Protein AF-A0A2N5KGD4-F1 (afdb_monomer)

pLDDT: mean 70.4, std 17.07, range [34.66, 90.38]

Secondary structure (DSSP, 8-state):
------SS-TT-EEEETT-GGG-EEGGGS-HHHHHHHHHHHHHGGGS-TTS--B--EE-TTT--EEEEEE-S-HHHHTTB-----HHHHHH--S-----

Solvent-accessible surface area (backbone atoms only — not comparable to full-atom values): 5946 Å² total; per-residue (Å²): 132,84,77,77,78,71,62,65,57,64,73,22,26,33,14,43,64,96,36,51,84,63,58,37,39,50,76,70,46,56,70,68,42,50,53,38,40,35,49,52,55,54,68,61,68,80,60,61,99,80,66,66,53,40,61,64,42,58,13,86,83,78,70,51,43,32,23,48,30,50,54,92,42,68,74,54,56,71,42,31,44,62,55,75,24,61,71,55,57,66,70,53,85,67,89,83,83,87,133

Nearest PDB structures (foldseek):
  2a8e-assembly1_A  TM=4.281E-01  e=6.888E+00  Bacillus subtilis

Foldseek 3Di:
DPPPVQLADQQWWKDWVPCLVRIDGLVPDDPLCNVQQSVVSVVPPPDDLPPDAAAWGARPVPRTIMATQDDPDVVNVSRHDHPPGVVNVVVCPDDDDDD

Sequence (99 aa):
MARKRVALRPDTTLAPAGRPEDEVYVRGLPVCCLGSLKEEVLARRGGSPDERRLLKLECGFCGREWVVTSSLDDRVLGRFVTHGGPRVAAQTGGKHPAA

Mean predicted aligned error: 10.75 Å

Radius of gyration: 14.21 Å; Cα contacts (8 Å, |Δi|>4): 140; chains: 1; bou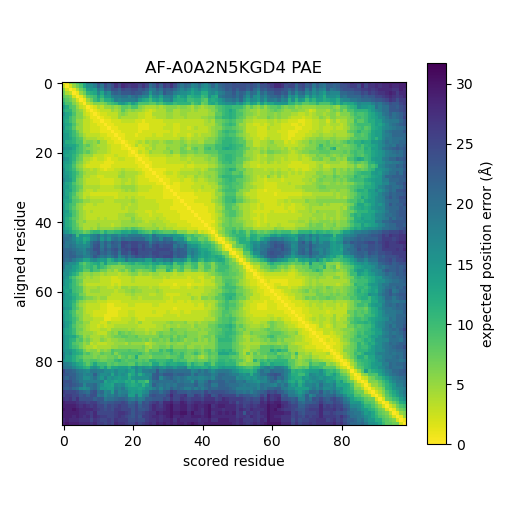nding box: 29×28×52 Å

Structure (mmCIF, N/CA/C/O backbone):
data_AF-A0A2N5KGD4-F1
#
_entry.id   AF-A0A2N5KGD4-F1
#
loop_
_atom_site.group_PDB
_atom_site.id
_atom_site.type_symbol
_atom_site.label_atom_id
_atom_site.label_alt_id
_atom_site.label_comp_id
_atom_site.label_asym_id
_atom_site.label_entity_id
_atom_site.label_seq_id
_atom_site.pdbx_PDB_ins_code
_atom_site.Cartn_x
_atom_site.Cartn_y
_atom_site.Cartn_z
_atom_site.occupancy
_atom_site.B_iso_or_equiv
_atom_site.auth_seq_id
_atom_site.auth_comp_id
_atom_site.auth_asym_id
_atom_site.auth_atom_id
_atom_site.pdbx_PDB_model_num
ATOM 1 N N . MET A 1 1 ? 13.006 -6.274 -23.865 1.00 34.66 1 MET A N 1
ATOM 2 C CA . MET A 1 1 ? 11.818 -6.613 -23.048 1.00 34.66 1 MET A CA 1
ATOM 3 C C . MET A 1 1 ? 11.766 -5.660 -21.868 1.00 34.66 1 MET A C 1
ATOM 5 O O . MET A 1 1 ? 12.688 -5.666 -21.059 1.00 34.66 1 MET A O 1
ATOM 9 N N . ALA A 1 2 ? 10.774 -4.769 -21.813 1.00 35.47 2 ALA A N 1
ATOM 10 C CA . ALA A 1 2 ? 10.645 -3.829 -20.706 1.00 35.47 2 ALA A CA 1
ATOM 11 C C . ALA A 1 2 ? 10.485 -4.635 -19.413 1.00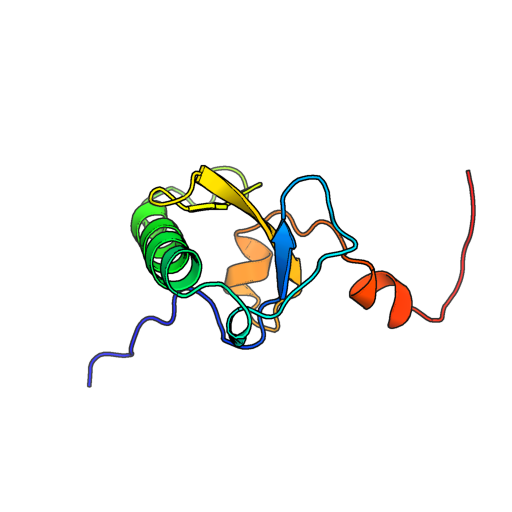 35.47 2 ALA A C 1
ATOM 13 O O . ALA A 1 2 ? 9.474 -5.311 -19.231 1.00 35.47 2 ALA A O 1
ATOM 14 N N . ARG A 1 3 ? 11.497 -4.610 -18.534 1.00 39.25 3 ARG A N 1
ATOM 15 C CA . ARG A 1 3 ? 11.361 -5.093 -17.157 1.00 39.25 3 ARG A CA 1
ATOM 16 C C . ARG A 1 3 ? 10.152 -4.363 -16.585 1.00 39.25 3 ARG A C 1
ATOM 18 O O . ARG A 1 3 ? 10.263 -3.174 -16.292 1.00 39.25 3 ARG A O 1
ATOM 25 N N . LYS A 1 4 ? 8.997 -5.037 -16.513 1.00 45.91 4 LYS A N 1
ATOM 26 C CA . LYS A 1 4 ? 7.776 -4.517 -15.891 1.00 45.91 4 LYS A CA 1
ATOM 27 C C . LYS A 1 4 ? 8.222 -4.061 -14.508 1.00 45.91 4 LYS A C 1
ATOM 29 O O . LYS A 1 4 ? 8.611 -4.889 -13.689 1.00 45.91 4 LYS A O 1
ATOM 34 N N . ARG A 1 5 ? 8.336 -2.746 -14.305 1.00 52.28 5 ARG A N 1
ATOM 35 C CA . ARG A 1 5 ? 8.825 -2.167 -13.052 1.00 52.28 5 ARG A CA 1
ATOM 36 C C . ARG A 1 5 ? 7.716 -2.407 -12.041 1.00 52.28 5 ARG A C 1
ATOM 38 O O . ARG A 1 5 ? 6.805 -1.601 -11.918 1.00 52.28 5 ARG A O 1
ATOM 45 N N . VAL A 1 6 ? 7.736 -3.575 -11.410 1.00 55.72 6 VAL A N 1
ATOM 46 C CA . VAL A 1 6 ? 6.776 -3.932 -10.373 1.00 55.72 6 VAL A CA 1
ATOM 47 C C . VAL A 1 6 ? 7.028 -2.965 -9.219 1.00 55.72 6 VAL A C 1
ATOM 49 O O . VAL A 1 6 ? 8.094 -2.982 -8.611 1.00 55.72 6 VAL A O 1
ATOM 52 N N . ALA A 1 7 ? 6.100 -2.029 -9.025 1.00 67.19 7 ALA A N 1
ATOM 53 C CA . ALA A 1 7 ? 6.213 -0.972 -8.026 1.00 67.19 7 ALA A CA 1
ATOM 54 C C . ALA A 1 7 ? 6.068 -1.532 -6.602 1.00 67.19 7 ALA A C 1
ATOM 56 O O . ALA A 1 7 ? 6.837 -1.172 -5.720 1.00 67.19 7 ALA A O 1
ATOM 57 N N . LEU A 1 8 ? 5.138 -2.475 -6.434 1.00 74.94 8 LEU A N 1
ATOM 58 C CA . LEU A 1 8 ? 4.868 -3.228 -5.213 1.00 74.94 8 LEU A CA 1
ATOM 59 C C . LEU A 1 8 ? 4.827 -4.713 -5.560 1.00 74.94 8 LEU A C 1
ATOM 61 O O . LEU A 1 8 ? 4.090 -5.111 -6.475 1.00 74.94 8 LEU A O 1
ATOM 65 N N . ARG A 1 9 ? 5.631 -5.523 -4.866 1.00 78.06 9 ARG A N 1
ATOM 66 C CA . ARG A 1 9 ? 5.611 -6.969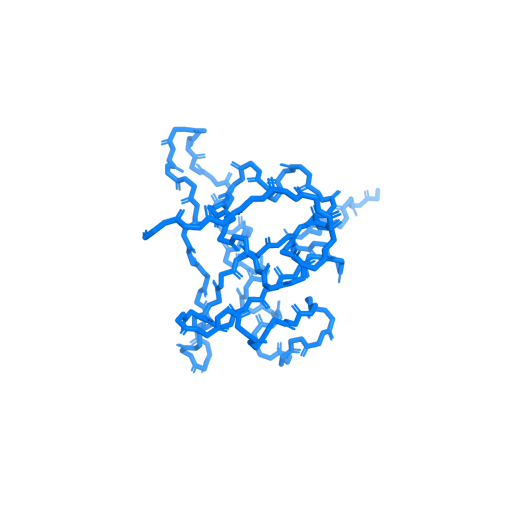 -5.069 1.00 78.06 9 ARG A CA 1
ATOM 67 C C . ARG A 1 9 ? 4.274 -7.538 -4.585 1.00 78.06 9 ARG A C 1
ATOM 69 O O . ARG A 1 9 ? 3.674 -7.008 -3.655 1.00 78.06 9 ARG A O 1
ATOM 76 N N . PRO A 1 10 ? 3.789 -8.635 -5.184 1.00 80.19 10 PRO A N 1
ATOM 77 C CA . PRO A 1 10 ? 2.538 -9.244 -4.747 1.00 80.19 10 PRO A CA 1
ATOM 78 C C . PRO A 1 10 ? 2.580 -9.810 -3.317 1.00 80.19 10 PRO A C 1
ATOM 80 O O . PRO A 1 10 ? 1.518 -10.000 -2.733 1.00 80.19 10 PRO A O 1
ATOM 83 N N . ASP A 1 11 ? 3.775 -10.110 -2.795 1.00 81.38 11 ASP A N 1
ATOM 84 C CA . ASP A 1 11 ? 4.017 -10.563 -1.416 1.00 81.38 11 ASP A CA 1
ATOM 85 C C . ASP A 1 11 ? 4.154 -9.420 -0.401 1.00 81.38 11 ASP A C 1
ATOM 87 O O . ASP A 1 11 ? 4.161 -9.684 0.797 1.00 81.38 11 ASP A O 1
ATOM 91 N N . THR A 1 12 ? 4.221 -8.164 -0.854 1.00 84.69 12 THR A N 1
ATOM 92 C CA . THR A 1 12 ? 4.192 -7.018 0.053 1.00 84.69 12 THR A CA 1
ATOM 93 C C . THR A 1 12 ? 2.862 -7.007 0.807 1.00 84.69 12 THR A C 1
ATOM 95 O O . THR A 1 12 ? 1.793 -7.166 0.206 1.00 84.69 12 THR A O 1
ATOM 98 N N . THR A 1 13 ? 2.929 -6.823 2.121 1.00 87.19 13 THR A N 1
ATOM 99 C CA . THR A 1 13 ? 1.774 -6.654 2.999 1.00 87.19 13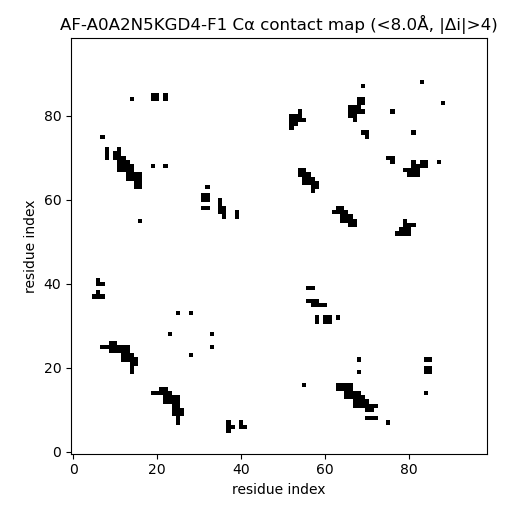 THR A CA 1
ATOM 100 C C . THR A 1 13 ? 1.603 -5.190 3.369 1.00 87.19 13 THR A C 1
ATOM 102 O O . THR A 1 13 ? 2.566 -4.437 3.547 1.00 87.19 13 THR A O 1
ATOM 105 N N . LEU A 1 14 ? 0.343 -4.788 3.444 1.00 88.50 14 LEU A N 1
ATOM 106 C CA . LEU A 1 14 ? -0.094 -3.441 3.749 1.00 88.50 14 LEU A CA 1
ATOM 107 C C . LEU A 1 14 ? -1.199 -3.517 4.794 1.00 88.50 14 LEU A C 1
ATOM 109 O O . LEU A 1 14 ? -2.021 -4.428 4.756 1.00 88.50 14 LEU A O 1
ATOM 113 N N . ALA A 1 15 ? -1.268 -2.531 5.671 1.00 88.62 15 ALA A N 1
ATOM 114 C CA . ALA A 1 15 ? -2.402 -2.343 6.565 1.00 88.62 15 ALA A CA 1
ATOM 115 C C . ALA A 1 15 ? -3.014 -0.957 6.332 1.00 88.62 15 ALA A C 1
ATOM 117 O O . ALA A 1 15 ? -2.283 -0.037 5.948 1.00 88.62 15 ALA A O 1
ATOM 118 N N . PRO A 1 16 ? -4.326 -0.766 6.538 1.00 88.06 16 PRO A N 1
ATOM 119 C CA . PRO A 1 16 ? -4.899 0.569 6.605 1.00 88.06 16 PRO A CA 1
ATOM 120 C C . PRO A 1 16 ? -4.184 1.399 7.680 1.00 88.06 16 PRO A C 1
ATOM 122 O O . PRO A 1 16 ? -3.837 0.887 8.749 1.00 88.06 16 PRO A O 1
ATOM 125 N N . ALA A 1 17 ? -3.954 2.685 7.417 1.00 84.69 17 ALA A N 1
ATOM 126 C CA . ALA A 1 17 ? -3.318 3.549 8.405 1.00 84.69 17 ALA A CA 1
ATOM 127 C C . ALA A 1 17 ? -4.148 3.581 9.703 1.00 84.69 17 ALA A C 1
ATOM 129 O O . ALA A 1 17 ? -5.355 3.810 9.680 1.00 84.69 17 ALA A O 1
ATOM 130 N N . GLY A 1 18 ? -3.495 3.323 10.839 1.00 80.12 18 GLY A N 1
ATOM 131 C CA . GLY A 1 18 ? -4.148 3.267 12.151 1.00 80.12 18 GLY A CA 1
ATOM 132 C C . GLY A 1 18 ? -4.874 1.956 12.477 1.00 80.12 18 GLY A C 1
ATOM 133 O O . GLY A 1 18 ? -5.393 1.849 13.582 1.00 80.12 18 GLY A O 1
ATOM 134 N N . ARG A 1 19 ? -4.891 0.965 11.570 1.00 82.88 19 ARG A N 1
ATOM 135 C CA . ARG A 1 19 ? -5.432 -0.388 11.815 1.00 82.88 19 ARG A CA 1
ATOM 136 C C . ARG A 1 19 ? -4.432 -1.470 11.399 1.00 82.88 19 ARG A C 1
ATOM 138 O O . ARG A 1 19 ? -4.639 -2.138 10.384 1.00 82.88 19 ARG A O 1
ATOM 145 N N . PRO A 1 20 ? -3.307 -1.620 12.120 1.00 76.56 20 PRO A N 1
ATOM 146 C CA . PRO A 1 20 ? -2.295 -2.627 11.796 1.00 76.56 20 PRO A CA 1
ATOM 147 C C . PRO A 1 20 ? -2.839 -4.068 11.805 1.00 76.56 20 PRO A C 1
ATOM 149 O O . PRO A 1 20 ? -2.281 -4.926 11.126 1.00 76.56 20 PRO A O 1
ATOM 152 N N . GLU A 1 21 ? -3.919 -4.338 12.539 1.00 78.06 21 GLU A N 1
ATOM 153 C CA . GLU A 1 21 ? -4.626 -5.622 12.591 1.00 78.06 21 GLU A CA 1
ATOM 154 C C . GLU A 1 21 ? -5.278 -6.040 11.268 1.00 78.06 21 GLU A C 1
ATOM 156 O O . GLU A 1 21 ? -5.329 -7.234 10.969 1.00 78.06 21 GLU A O 1
ATOM 161 N N . ASP A 1 22 ? -5.672 -5.079 10.431 1.00 85.25 22 ASP A N 1
ATOM 162 C CA . ASP A 1 22 ? -6.337 -5.311 9.143 1.00 85.25 22 ASP A CA 1
ATOM 163 C C . ASP A 1 22 ? -5.320 -5.521 7.999 1.00 85.25 22 ASP A C 1
ATOM 165 O O . ASP A 1 22 ? -5.498 -5.064 6.867 1.00 85.25 22 ASP A O 1
ATOM 169 N N . GLU A 1 23 ? -4.208 -6.200 8.288 1.00 86.06 23 GLU A N 1
ATOM 170 C CA . GLU A 1 23 ? -3.128 -6.417 7.329 1.00 86.06 23 GLU A CA 1
ATOM 171 C C . GLU A 1 23 ? -3.543 -7.350 6.177 1.00 86.06 23 GLU A C 1
ATOM 173 O O . GLU A 1 23 ? -3.925 -8.513 6.369 1.00 86.06 23 GLU A O 1
ATOM 178 N N . VAL A 1 24 ? -3.336 -6.880 4.947 1.00 88.50 24 VAL A N 1
ATOM 179 C CA . VAL A 1 24 ? -3.622 -7.588 3.698 1.00 88.50 24 VAL A CA 1
ATOM 180 C C . VAL A 1 24 ? -2.401 -7.641 2.785 1.00 88.50 24 VAL A C 1
ATOM 182 O O . VAL A 1 24 ? -1.560 -6.745 2.760 1.00 88.50 24 VAL A O 1
ATOM 185 N N . TYR A 1 25 ? -2.314 -8.681 1.960 1.00 88.06 25 TYR A N 1
ATOM 186 C CA . TYR A 1 25 ? -1.362 -8.697 0.849 1.00 88.06 25 TYR A CA 1
ATOM 187 C C . TYR A 1 25 ? -1.778 -7.703 -0.235 1.00 88.06 25 TYR A C 1
ATOM 189 O O . TYR A 1 25 ? -2.968 -7.486 -0.461 1.00 88.06 25 TYR A O 1
ATOM 197 N N . VAL A 1 26 ? -0.813 -7.212 -1.016 1.00 86.06 26 VAL A N 1
ATOM 198 C CA . VAL A 1 26 ? -1.063 -6.404 -2.224 1.00 86.06 26 VAL A CA 1
ATOM 199 C C . VAL A 1 26 ? -2.088 -7.059 -3.160 1.00 86.06 26 VAL A C 1
ATOM 201 O O . VAL A 1 26 ? -2.881 -6.362 -3.787 1.00 86.06 26 VAL A O 1
ATOM 204 N N . ARG A 1 27 ? -2.115 -8.397 -3.247 1.00 81.75 27 ARG A N 1
ATOM 205 C CA . ARG A 1 27 ? -3.113 -9.139 -4.046 1.00 81.75 27 ARG A CA 1
ATOM 206 C C . ARG A 1 27 ? -4.547 -9.036 -3.511 1.00 81.75 27 ARG A C 1
ATOM 208 O O . ARG A 1 27 ? -5.473 -9.216 -4.289 1.00 81.75 27 ARG A O 1
ATOM 215 N N . GLY A 1 28 ? -4.714 -8.791 -2.214 1.00 84.69 28 GLY A N 1
ATOM 216 C CA . GLY A 1 28 ? -6.009 -8.648 -1.544 1.00 84.69 28 GLY A CA 1
ATOM 217 C C . GLY A 1 28 ? -6.514 -7.206 -1.473 1.00 84.69 28 GLY A C 1
ATOM 218 O O . GLY A 1 28 ? -7.590 -6.969 -0.931 1.00 84.69 28 GLY A O 1
ATOM 219 N N . LEU A 1 29 ? -5.760 -6.237 -2.002 1.00 86.06 29 LEU A N 1
ATOM 220 C CA . LEU A 1 29 ? -6.201 -4.849 -2.045 1.00 86.06 29 LEU A CA 1
ATOM 221 C C . LEU A 1 29 ? -7.405 -4.665 -2.979 1.00 86.06 29 LEU A C 1
ATOM 223 O O . LEU A 1 29 ? -7.457 -5.277 -4.050 1.00 86.06 29 LEU A O 1
ATOM 227 N N . PRO A 1 30 ? -8.311 -3.724 -2.658 1.00 88.38 30 PRO A N 1
ATOM 228 C CA . PRO A 1 30 ? -9.294 -3.244 -3.618 1.00 88.38 30 PRO A CA 1
ATOM 229 C C . PRO A 1 30 ? -8.614 -2.771 -4.909 1.00 88.38 30 PRO A C 1
ATOM 231 O O . PRO A 1 30 ? -7.568 -2.119 -4.861 1.00 88.38 30 PRO A O 1
ATOM 234 N N . VAL A 1 31 ? -9.234 -3.038 -6.062 1.00 86.56 31 VAL A N 1
ATOM 235 C CA . VAL A 1 31 ? -8.663 -2.718 -7.387 1.00 86.56 31 VAL A CA 1
ATOM 236 C C . VAL A 1 31 ? -8.305 -1.233 -7.517 1.00 86.56 31 VAL A C 1
ATOM 238 O O . VAL A 1 31 ? -7.238 -0.910 -8.038 1.00 86.56 31 VAL A O 1
ATOM 241 N N . CYS A 1 32 ? -9.142 -0.338 -6.977 1.00 89.44 32 CYS A N 1
ATOM 242 C CA . CYS A 1 32 ? -8.871 1.102 -6.969 1.00 89.44 32 CYS A CA 1
ATOM 243 C C . CYS A 1 32 ? -7.586 1.458 -6.199 1.00 89.44 32 CYS A C 1
ATOM 245 O O . CYS A 1 32 ? -6.784 2.256 -6.676 1.00 89.44 32 CYS A O 1
ATOM 247 N N . CYS A 1 33 ? -7.349 0.810 -5.053 1.00 88.12 33 CYS A N 1
ATOM 248 C CA . CYS A 1 33 ? -6.145 1.003 -4.247 1.00 88.12 33 CYS A CA 1
ATOM 249 C C . CYS A 1 33 ? -4.924 0.419 -4.962 1.00 88.12 33 CYS A C 1
ATOM 251 O O . CYS A 1 33 ? -3.894 1.071 -5.063 1.00 88.12 33 CYS A O 1
ATOM 253 N N . LEU A 1 34 ? -5.030 -0.785 -5.525 1.00 86.44 34 LEU A N 1
ATOM 254 C CA . LEU A 1 34 ? -3.896 -1.443 -6.174 1.00 86.44 34 LEU A CA 1
ATOM 255 C C . LEU A 1 34 ? -3.278 -0.602 -7.304 1.00 86.44 34 LEU A C 1
ATOM 257 O O . LEU A 1 34 ? -2.053 -0.567 -7.432 1.00 86.44 34 LEU A O 1
ATOM 261 N N . GLY A 1 35 ? -4.114 0.029 -8.134 1.00 83.50 35 GLY A N 1
ATOM 262 C CA . GLY A 1 35 ? -3.662 0.914 -9.210 1.00 83.50 35 GLY A CA 1
ATOM 263 C C . GLY A 1 35 ? -3.001 2.175 -8.659 1.00 83.50 35 GLY A C 1
ATOM 264 O O . GLY A 1 35 ? -1.806 2.379 -8.873 1.00 83.50 35 GLY A O 1
ATOM 265 N N . SER A 1 36 ? -3.756 2.941 -7.867 1.00 85.50 36 SER A N 1
ATOM 266 C CA . SER A 1 36 ? -3.315 4.228 -7.316 1.00 85.50 36 SER A CA 1
ATOM 267 C C . SER A 1 36 ? -2.013 4.112 -6.520 1.00 85.50 36 SER A C 1
ATOM 269 O O . SER A 1 36 ? -1.102 4.913 -6.705 1.00 85.50 36 SER A O 1
ATOM 271 N N . LEU A 1 37 ? -1.882 3.085 -5.673 1.00 84.81 37 LEU A N 1
ATOM 272 C CA . LEU A 1 37 ? -0.689 2.904 -4.844 1.00 84.81 37 LEU A CA 1
ATOM 273 C C . LEU A 1 37 ? 0.539 2.567 -5.702 1.00 84.81 37 LEU A C 1
ATOM 275 O O . LEU A 1 37 ? 1.627 3.071 -5.448 1.00 84.81 37 LEU A O 1
ATOM 279 N N . LYS A 1 38 ? 0.397 1.745 -6.753 1.00 82.81 38 LYS A N 1
ATOM 280 C CA . LYS A 1 38 ? 1.520 1.446 -7.661 1.00 82.81 38 LYS A CA 1
ATOM 281 C C . LYS A 1 38 ? 2.006 2.694 -8.387 1.00 82.81 38 LYS A C 1
ATOM 283 O O . LYS A 1 38 ? 3.215 2.852 -8.545 1.00 82.81 38 LYS A O 1
ATOM 288 N N . GLU A 1 39 ? 1.087 3.544 -8.833 1.00 82.00 39 GLU A N 1
ATOM 289 C CA . GLU A 1 39 ? 1.424 4.812 -9.480 1.00 82.00 39 GLU A CA 1
ATOM 290 C C . GLU A 1 39 ? 2.123 5.759 -8.512 1.00 82.00 39 GLU A C 1
ATOM 292 O O . GLU A 1 39 ? 3.177 6.294 -8.849 1.00 82.00 39 GLU A O 1
ATOM 297 N N . GLU A 1 40 ? 1.627 5.872 -7.281 1.00 79.81 40 GLU A N 1
ATOM 298 C CA . GLU A 1 40 ? 2.251 6.688 -6.243 1.00 79.81 40 GLU A CA 1
ATOM 299 C C . GLU A 1 40 ? 3.689 6.233 -5.937 1.00 79.81 40 GLU A C 1
ATOM 301 O O . GLU A 1 40 ? 4.614 7.049 -5.907 1.00 79.81 40 GLU A O 1
ATOM 306 N N . VAL A 1 41 ? 3.923 4.921 -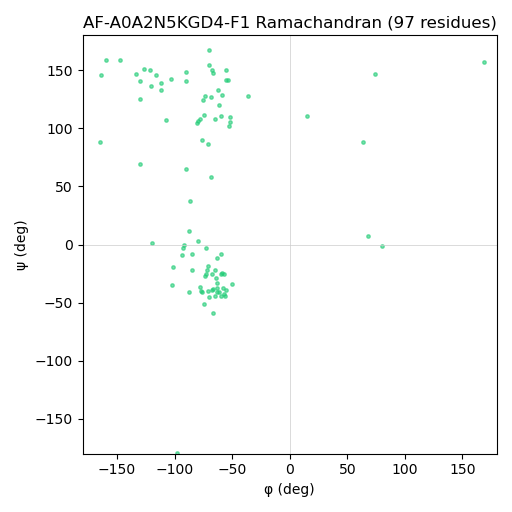5.810 1.00 76.50 41 VAL A N 1
ATOM 307 C CA . VAL A 1 41 ? 5.278 4.370 -5.621 1.00 76.50 41 VAL A CA 1
ATOM 308 C C . VAL A 1 41 ? 6.192 4.642 -6.824 1.00 76.50 41 VAL A C 1
ATOM 310 O O . VAL A 1 41 ? 7.403 4.807 -6.656 1.00 76.50 41 VAL A O 1
ATOM 313 N N . LEU A 1 42 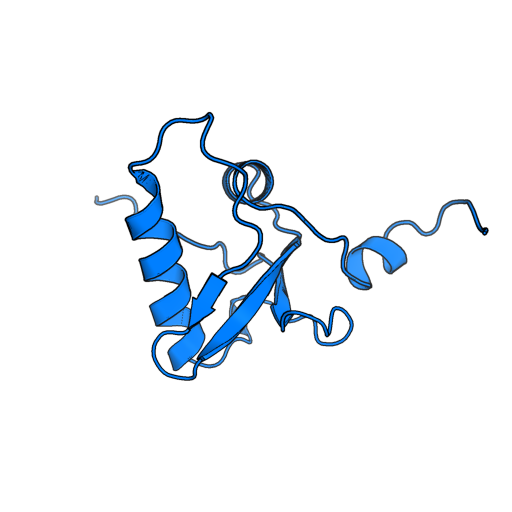? 5.656 4.672 -8.048 1.00 76.44 42 LEU A N 1
ATOM 314 C CA . LEU A 1 42 ? 6.435 4.981 -9.251 1.00 76.44 42 LEU A CA 1
ATOM 315 C C . LEU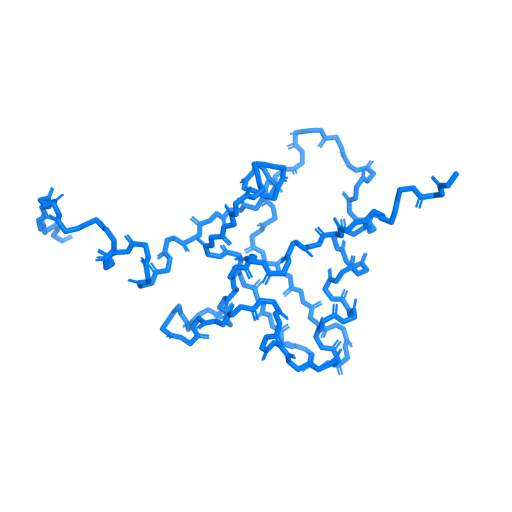 A 1 42 ? 6.736 6.476 -9.384 1.00 76.44 42 LEU A C 1
ATOM 317 O O . LEU A 1 42 ? 7.862 6.814 -9.743 1.00 76.44 42 LEU A O 1
ATOM 321 N N . ALA A 1 43 ? 5.775 7.346 -9.075 1.00 71.88 43 ALA A N 1
ATOM 322 C CA . ALA A 1 43 ? 5.920 8.798 -9.145 1.00 71.88 43 ALA A CA 1
ATOM 323 C C . ALA A 1 43 ? 6.989 9.309 -8.169 1.00 71.88 43 ALA A C 1
ATOM 325 O O . ALA A 1 43 ? 7.799 10.167 -8.512 1.00 71.88 43 ALA A O 1
ATOM 326 N N . ARG A 1 44 ? 7.071 8.709 -6.978 1.00 65.69 44 ARG A N 1
ATOM 327 C CA . ARG A 1 44 ? 8.025 9.102 -5.932 1.00 65.69 44 ARG A CA 1
ATOM 328 C C . ARG A 1 44 ? 9.456 8.563 -6.140 1.00 65.69 44 ARG A C 1
ATOM 330 O O . ARG A 1 44 ? 10.330 8.820 -5.323 1.00 65.69 44 ARG A O 1
ATOM 337 N N . ARG A 1 45 ? 9.752 7.853 -7.246 1.00 57.25 45 ARG A N 1
ATOM 338 C CA . ARG A 1 45 ? 11.114 7.355 -7.583 1.00 57.25 45 ARG A CA 1
ATOM 339 C C . ARG A 1 45 ? 12.110 8.436 -8.038 1.00 57.25 45 ARG A C 1
ATOM 341 O O . ARG A 1 45 ? 13.252 8.082 -8.323 1.00 57.25 45 ARG A O 1
ATOM 348 N N . GLY A 1 46 ? 11.689 9.696 -8.150 1.00 48.62 46 GLY A N 1
ATOM 349 C CA . GLY A 1 46 ? 12.536 10.818 -8.576 1.00 48.62 46 GLY A CA 1
ATOM 350 C C . GLY A 1 46 ? 13.216 11.603 -7.448 1.00 48.62 46 GLY A C 1
ATOM 351 O O . GLY A 1 46 ? 13.968 12.520 -7.757 1.00 48.62 46 GLY A O 1
ATOM 352 N N . GLY A 1 47 ? 12.954 11.266 -6.181 1.00 50.28 47 GLY A N 1
ATOM 353 C CA . GLY A 1 47 ? 13.525 11.951 -5.018 1.00 50.28 47 GLY A CA 1
ATOM 354 C C . GLY A 1 47 ? 14.852 11.350 -4.550 1.00 50.28 47 GLY A C 1
ATOM 355 O O . GLY A 1 47 ? 15.088 10.147 -4.694 1.00 50.28 47 GLY A O 1
ATOM 356 N N . SER A 1 48 ? 15.723 12.199 -4.012 1.00 42.31 48 SER A N 1
ATOM 357 C CA . SER A 1 48 ? 17.060 11.864 -3.508 1.00 42.31 48 SER A CA 1
ATOM 358 C C . SER A 1 48 ? 16.989 10.744 -2.448 1.00 42.31 48 SER A C 1
ATOM 360 O O . SER A 1 48 ? 16.004 10.674 -1.715 1.00 42.31 48 SER A O 1
ATOM 362 N N . PRO A 1 49 ? 18.011 9.878 -2.289 1.00 50.12 49 PRO A N 1
ATOM 363 C CA . PRO A 1 49 ? 18.023 8.798 -1.284 1.00 50.12 49 PRO A CA 1
ATOM 364 C C . PRO A 1 49 ? 17.890 9.271 0.181 1.00 50.12 49 PRO A C 1
ATOM 366 O O . PRO A 1 49 ? 17.724 8.438 1.069 1.00 50.12 49 PRO A O 1
ATOM 369 N N . ASP A 1 50 ? 17.940 10.585 0.410 1.00 49.03 50 ASP A N 1
ATOM 370 C CA . ASP A 1 50 ? 17.780 11.271 1.697 1.00 49.03 50 ASP A CA 1
ATOM 371 C C . ASP A 1 50 ? 16.327 11.731 1.975 1.00 49.03 50 ASP A C 1
ATOM 373 O O . ASP A 1 50 ? 15.982 12.139 3.086 1.00 49.03 50 ASP A O 1
ATOM 377 N N . GLU A 1 51 ? 15.422 11.641 0.992 1.00 52.28 51 GLU A N 1
ATOM 378 C CA . GLU A 1 51 ? 14.009 11.981 1.178 1.00 52.28 51 GLU A CA 1
ATOM 379 C C . GLU A 1 51 ? 13.294 10.855 1.932 1.00 52.28 51 GLU A C 1
ATOM 381 O O . GLU A 1 51 ? 12.809 9.887 1.350 1.00 52.28 51 GLU A O 1
ATOM 386 N N . ARG A 1 52 ? 13.307 10.989 3.266 1.00 57.25 52 ARG A N 1
ATOM 387 C CA . ARG A 1 52 ? 12.424 10.383 4.280 1.00 57.25 52 ARG A CA 1
ATOM 388 C C . ARG A 1 52 ? 11.587 9.208 3.767 1.00 57.25 52 ARG A C 1
ATOM 390 O O . ARG A 1 52 ? 10.610 9.403 3.045 1.00 57.25 52 ARG A O 1
ATOM 397 N N . ARG A 1 53 ? 11.924 8.001 4.242 1.00 64.56 53 ARG A N 1
ATOM 398 C CA . ARG A 1 53 ? 11.125 6.778 4.058 1.00 64.56 53 ARG A CA 1
ATOM 399 C C . ARG A 1 53 ? 9.628 7.096 4.105 1.00 64.56 53 ARG A C 1
ATOM 401 O O . ARG A 1 53 ? 9.146 7.720 5.049 1.00 64.56 53 ARG A O 1
ATOM 408 N N . LEU A 1 54 ? 8.907 6.650 3.086 1.00 69.38 54 LEU A N 1
ATOM 409 C CA . LEU A 1 54 ? 7.478 6.869 2.949 1.00 69.38 54 LEU A CA 1
ATOM 410 C C . LEU A 1 54 ? 6.754 6.218 4.126 1.00 69.38 54 LEU A C 1
ATOM 412 O O . LEU A 1 54 ? 6.862 5.013 4.353 1.00 69.38 54 LEU A O 1
ATOM 416 N N . LEU A 1 55 ? 6.036 7.040 4.885 1.00 71.12 55 LEU A N 1
ATOM 417 C CA . LEU A 1 55 ? 5.271 6.593 6.048 1.00 71.12 55 LEU A CA 1
ATOM 418 C C . LEU A 1 55 ? 3.974 5.905 5.620 1.00 71.12 55 LEU A C 1
ATOM 420 O O . LEU A 1 55 ? 3.572 4.912 6.214 1.00 71.12 55 LEU A O 1
ATOM 424 N N . LYS A 1 56 ? 3.321 6.448 4.591 1.00 83.25 56 LYS A N 1
ATOM 425 C CA . LYS A 1 56 ? 2.004 6.024 4.126 1.00 83.25 56 LYS A CA 1
ATOM 426 C C . LYS A 1 56 ? 1.882 6.194 2.619 1.00 83.25 56 LYS A C 1
ATOM 428 O O . LYS A 1 56 ? 2.598 6.997 2.017 1.00 83.25 56 LYS A O 1
ATOM 433 N N . LEU A 1 57 ? 0.946 5.454 2.052 1.00 85.06 57 LEU A N 1
ATOM 434 C CA . LEU A 1 57 ? 0.490 5.568 0.681 1.00 85.06 57 LEU A CA 1
ATOM 435 C C . LEU A 1 57 ? -1.008 5.871 0.675 1.00 85.06 57 LEU A C 1
ATOM 437 O O . LEU A 1 57 ? -1.755 5.236 1.416 1.00 85.06 57 LEU A O 1
ATOM 441 N N . GLU A 1 58 ? -1.460 6.798 -0.155 1.00 87.81 58 GLU A N 1
ATOM 442 C CA . GLU A 1 58 ? -2.868 7.185 -0.236 1.00 87.81 58 GLU A CA 1
ATOM 443 C C . GLU A 1 58 ? -3.465 6.752 -1.576 1.00 87.81 58 GLU A C 1
ATOM 445 O O . GLU A 1 58 ? -2.899 6.949 -2.653 1.00 87.81 58 GLU A O 1
ATOM 450 N N . CYS A 1 59 ? -4.644 6.139 -1.529 1.00 88.44 59 CYS A N 1
ATOM 451 C CA . CYS A 1 59 ? -5.422 5.911 -2.733 1.00 88.44 59 CYS A CA 1
ATOM 452 C C . CYS A 1 59 ? -6.154 7.200 -3.119 1.00 88.44 59 CYS A C 1
ATOM 454 O O . CYS A 1 59 ? -7.186 7.509 -2.526 1.00 88.44 59 CYS A O 1
ATOM 456 N N . GLY A 1 60 ? -5.708 7.886 -4.170 1.00 83.75 60 GLY A N 1
ATOM 457 C CA . GLY A 1 60 ? -6.346 9.117 -4.656 1.00 83.75 60 GLY A CA 1
ATOM 458 C C . GLY A 1 60 ? -7.786 8.935 -5.161 1.00 83.75 60 GLY A C 1
ATOM 459 O O . GLY A 1 60 ? -8.492 9.913 -5.370 1.00 83.75 60 GLY A O 1
ATOM 460 N N . PHE A 1 61 ? -8.247 7.691 -5.344 1.00 86.69 61 PHE A N 1
ATOM 461 C CA . PHE A 1 61 ? -9.627 7.395 -5.741 1.00 86.69 61 PHE A CA 1
ATOM 462 C C . PHE A 1 61 ? -10.593 7.265 -4.555 1.00 86.69 61 PHE A C 1
ATOM 464 O O . PHE A 1 61 ? -11.735 7.703 -4.642 1.00 86.69 61 PHE A O 1
ATOM 471 N N . CYS A 1 62 ? -10.175 6.618 -3.462 1.00 89.38 62 CYS A N 1
ATOM 472 C CA . CYS A 1 62 ? -11.057 6.341 -2.318 1.00 89.38 62 CYS A CA 1
ATOM 473 C C . CYS A 1 62 ? -10.596 6.967 -0.998 1.00 89.38 62 CYS A C 1
ATOM 475 O O . CYS A 1 62 ? -11.229 6.729 0.028 1.00 89.38 62 CYS A O 1
ATOM 477 N N . GLY A 1 63 ? -9.486 7.707 -1.006 1.00 87.25 63 GLY A N 1
ATOM 478 C CA . GLY A 1 63 ? -8.908 8.376 0.160 1.00 87.25 63 GLY A CA 1
ATOM 479 C C . GLY A 1 63 ? -8.343 7.436 1.226 1.00 87.25 63 GLY A C 1
ATOM 480 O O . GLY A 1 63 ? -7.993 7.882 2.311 1.00 87.25 63 GLY A O 1
ATOM 481 N N . ARG A 1 64 ? -8.278 6.120 0.974 1.00 88.88 64 ARG A N 1
ATOM 482 C CA . ARG A 1 64 ? -7.725 5.175 1.955 1.00 88.88 64 ARG A CA 1
ATOM 483 C C . ARG A 1 64 ? -6.214 5.304 2.024 1.00 88.88 64 ARG A C 1
ATOM 485 O O . ARG A 1 64 ? -5.536 5.149 1.008 1.00 88.88 64 ARG A O 1
ATOM 492 N N . GLU A 1 65 ? -5.716 5.474 3.237 1.00 90.38 65 GLU A N 1
ATOM 493 C CA . GLU A 1 65 ? -4.295 5.436 3.546 1.00 90.38 65 GLU A CA 1
ATOM 494 C C . GLU A 1 65 ? -3.847 4.013 3.906 1.00 90.38 65 GLU A C 1
ATOM 496 O O . GLU A 1 65 ? -4.534 3.288 4.630 1.00 90.38 65 GLU A O 1
ATOM 501 N N . TRP A 1 66 ? -2.661 3.636 3.443 1.00 88.44 66 TRP A N 1
ATOM 502 C CA . TRP A 1 66 ? -2.044 2.331 3.635 1.00 88.44 66 TRP A CA 1
ATOM 503 C C . TRP A 1 66 ? -0.610 2.485 4.134 1.00 88.44 66 TRP A C 1
ATOM 505 O O . TRP A 1 66 ? 0.136 3.335 3.654 1.00 88.44 66 TRP A O 1
ATOM 515 N N . VAL A 1 67 ? -0.197 1.629 5.061 1.00 86.94 67 VAL A N 1
ATOM 516 C CA . VAL A 1 67 ? 1.186 1.518 5.537 1.00 86.94 67 VAL A CA 1
ATOM 517 C C . VAL A 1 67 ? 1.770 0.189 5.090 1.00 86.94 67 VA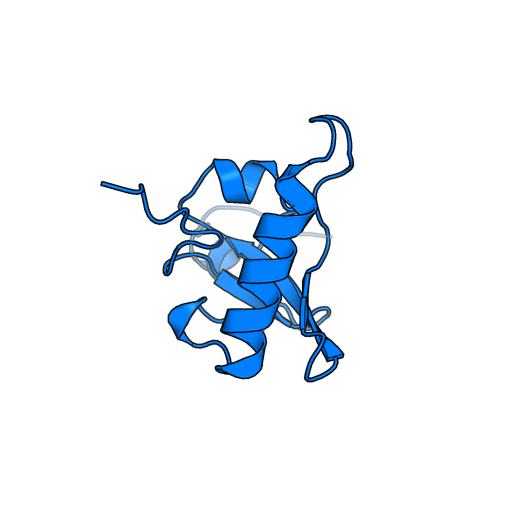L A C 1
ATOM 519 O O . VAL A 1 67 ? 1.084 -0.831 5.134 1.00 86.94 67 VAL A O 1
ATOM 522 N N . VAL A 1 68 ? 3.031 0.181 4.656 1.00 85.00 68 VAL A N 1
ATOM 523 C CA . VAL A 1 68 ? 3.743 -1.073 4.369 1.00 85.00 68 VAL A CA 1
ATOM 524 C C . VAL A 1 68 ? 4.137 -1.709 5.693 1.00 85.00 68 VAL A C 1
ATOM 526 O O . VAL A 1 68 ? 4.819 -1.083 6.501 1.00 85.00 68 VAL A O 1
ATOM 529 N N . THR A 1 69 ? 3.730 -2.956 5.906 1.00 82.19 69 THR A N 1
ATOM 530 C CA . THR A 1 69 ? 4.047 -3.690 7.138 1.00 82.19 69 THR A CA 1
ATOM 531 C C . THR A 1 69 ? 5.174 -4.699 6.935 1.00 82.19 69 THR A C 1
ATOM 533 O O . THR A 1 69 ? 5.997 -4.881 7.829 1.00 82.19 69 THR A O 1
ATOM 536 N N . SER A 1 70 ? 5.250 -5.332 5.758 1.00 79.81 70 SER A N 1
ATOM 537 C CA . SER A 1 70 ? 6.300 -6.288 5.390 1.00 79.81 70 SER A CA 1
ATOM 538 C C . SER A 1 70 ? 6.413 -6.449 3.869 1.00 79.81 70 SER A C 1
ATOM 540 O O . SER A 1 70 ? 5.501 -6.118 3.111 1.00 79.81 70 SER A O 1
ATOM 542 N N . SER A 1 71 ? 7.560 -6.928 3.393 1.00 79.75 71 SER A N 1
ATOM 543 C CA . SER A 1 71 ? 7.839 -7.201 1.980 1.00 79.75 71 SER A CA 1
ATOM 544 C C . SER A 1 71 ? 9.069 -8.097 1.861 1.00 79.75 71 SER A C 1
ATOM 546 O O . SER A 1 71 ? 10.016 -7.913 2.617 1.00 79.75 71 SER A O 1
ATOM 548 N N . LEU A 1 72 ? 9.117 -8.996 0.873 1.00 77.75 72 LEU A N 1
ATOM 549 C CA . LEU A 1 72 ? 10.350 -9.715 0.511 1.00 77.75 72 LEU A CA 1
ATOM 550 C C . LEU A 1 72 ? 11.205 -8.937 -0.508 1.00 77.75 72 LEU A C 1
ATOM 552 O O . LEU A 1 72 ? 12.087 -9.503 -1.152 1.00 77.75 72 LEU A O 1
ATOM 556 N N . ASP A 1 73 ? 10.891 -7.663 -0.752 1.00 74.69 73 ASP A N 1
ATOM 557 C CA . ASP A 1 73 ? 11.695 -6.759 -1.576 1.00 74.69 73 ASP A CA 1
ATOM 558 C C . ASP A 1 73 ? 12.406 -5.737 -0.689 1.00 74.69 73 ASP A C 1
ATOM 560 O O . ASP A 1 73 ? 11.776 -4.791 -0.206 1.00 74.69 73 ASP A O 1
ATOM 564 N N . ASP A 1 74 ? 13.721 -5.876 -0.525 1.00 70.00 74 ASP A N 1
ATOM 565 C CA . ASP A 1 74 ? 14.546 -4.927 0.230 1.00 70.00 74 ASP A CA 1
ATOM 566 C C . ASP A 1 74 ? 14.458 -3.493 -0.307 1.00 70.00 74 ASP A C 1
ATOM 568 O O . ASP A 1 74 ? 14.633 -2.533 0.441 1.00 70.00 74 ASP A O 1
ATOM 572 N N . ARG A 1 75 ? 14.130 -3.299 -1.593 1.00 73.88 75 ARG A N 1
ATOM 573 C CA . ARG A 1 75 ? 13.939 -1.951 -2.157 1.00 73.88 75 ARG A CA 1
ATOM 574 C C . ARG A 1 75 ? 12.636 -1.321 -1.692 1.00 73.88 75 ARG A C 1
ATOM 576 O O . ARG A 1 75 ? 12.539 -0.098 -1.682 1.00 73.88 75 ARG A O 1
ATOM 583 N N . VAL A 1 76 ? 11.631 -2.133 -1.369 1.00 73.50 76 VAL A N 1
ATOM 584 C CA . VAL A 1 76 ? 10.401 -1.670 -0.723 1.00 73.50 76 VAL A CA 1
ATOM 585 C C . VAL A 1 76 ? 10.721 -1.378 0.743 1.00 73.50 76 VAL A C 1
ATOM 587 O O . VAL A 1 76 ? 10.519 -0.253 1.181 1.00 73.50 76 VAL A O 1
ATOM 590 N N . LEU A 1 77 ? 11.340 -2.309 1.474 1.00 71.94 77 LEU A N 1
ATOM 591 C CA . LEU A 1 77 ? 11.690 -2.102 2.889 1.00 71.94 77 LEU A CA 1
ATOM 592 C C . LEU A 1 77 ? 12.601 -0.883 3.123 1.00 71.94 77 LEU A C 1
ATOM 594 O O . LEU A 1 77 ? 12.413 -0.142 4.080 1.00 71.94 77 LEU A O 1
ATOM 598 N N . GLY A 1 78 ? 13.552 -0.620 2.225 1.00 66.62 78 GLY A N 1
ATOM 599 C CA . GLY A 1 78 ? 14.424 0.555 2.306 1.00 66.62 78 GLY A CA 1
ATOM 600 C C . GLY A 1 78 ? 13.722 1.886 2.012 1.00 66.62 78 GLY A C 1
ATOM 601 O O . GLY A 1 78 ? 14.240 2.937 2.383 1.00 66.62 78 GLY A O 1
ATOM 602 N N . ARG A 1 79 ? 12.551 1.858 1.360 1.00 70.06 79 ARG A N 1
ATOM 603 C CA . ARG A 1 79 ? 11.785 3.047 0.945 1.00 70.06 79 ARG A CA 1
ATOM 604 C C . ARG A 1 79 ? 10.605 3.377 1.843 1.00 70.06 79 ARG A C 1
ATOM 606 O O . ARG A 1 79 ? 10.139 4.510 1.787 1.00 70.06 79 ARG A O 1
ATOM 613 N N . PHE A 1 80 ? 10.124 2.428 2.638 1.00 72.06 80 PHE A N 1
ATOM 614 C CA . PHE A 1 80 ? 8.973 2.613 3.517 1.00 72.06 80 PHE A CA 1
ATOM 615 C C . PHE A 1 80 ? 9.378 2.476 4.978 1.00 72.06 80 PHE A C 1
ATOM 617 O O . PHE A 1 80 ? 10.254 1.684 5.322 1.00 72.06 80 PHE A O 1
ATOM 624 N N . VAL A 1 81 ? 8.739 3.245 5.858 1.00 67.00 81 VAL A N 1
ATOM 625 C CA . VAL A 1 81 ? 8.813 2.949 7.290 1.00 67.00 81 VA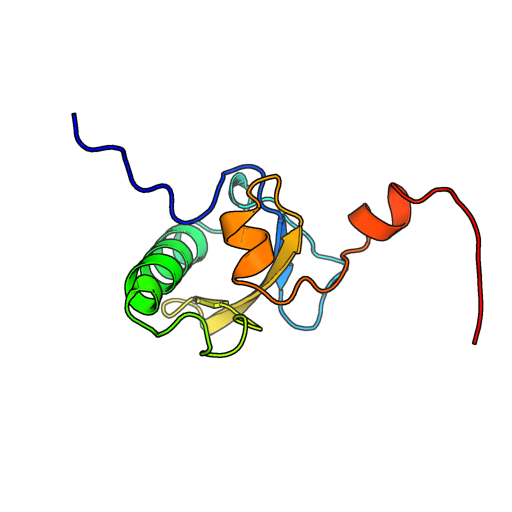L A CA 1
ATOM 626 C C . VAL A 1 81 ? 7.922 1.741 7.537 1.00 67.00 81 VAL A C 1
ATOM 628 O O . VAL A 1 81 ? 6.705 1.817 7.400 1.00 67.00 81 VAL A O 1
ATOM 631 N N . THR A 1 82 ? 8.537 0.610 7.865 1.00 65.88 82 THR A N 1
ATOM 632 C CA . THR A 1 82 ? 7.811 -0.614 8.190 1.00 65.88 82 THR A CA 1
ATOM 633 C C . THR A 1 82 ? 7.339 -0.544 9.631 1.00 65.88 82 THR A C 1
ATOM 635 O O . THR A 1 82 ? 8.127 -0.717 10.563 1.00 65.88 82 THR A O 1
ATOM 638 N N . HIS A 1 83 ? 6.051 -0.290 9.820 1.00 62.97 83 HIS A N 1
ATOM 639 C CA . HIS A 1 83 ? 5.405 -0.516 11.104 1.00 62.97 83 HIS A CA 1
ATOM 640 C C . HIS A 1 83 ? 5.160 -2.021 11.193 1.00 62.97 83 HIS A C 1
ATOM 642 O O . HIS A 1 83 ? 4.368 -2.550 10.416 1.00 62.97 83 HIS A O 1
ATOM 648 N N . GLY A 1 84 ? 5.910 -2.725 12.046 1.00 53.81 84 GLY A N 1
ATOM 649 C CA . GLY A 1 84 ? 5.797 -4.178 12.176 1.00 53.81 84 GLY A CA 1
ATOM 650 C C . GLY A 1 84 ? 4.340 -4.579 12.401 1.00 53.81 84 GLY A C 1
ATOM 651 O O . GLY A 1 84 ? 3.767 -4.276 13.443 1.00 53.81 84 GLY A O 1
ATOM 652 N N . GLY A 1 85 ? 3.730 -5.210 11.397 1.00 51.84 85 GLY A N 1
ATOM 653 C CA . GLY A 1 85 ? 2.360 -5.700 11.487 1.00 51.84 85 GLY A CA 1
ATOM 654 C C . GLY A 1 85 ? 2.248 -6.893 12.447 1.00 51.84 85 GLY A C 1
ATOM 655 O O . GLY A 1 85 ? 3.256 -7.511 12.808 1.00 51.84 85 GLY A O 1
ATOM 656 N N . PRO A 1 86 ? 1.028 -7.296 12.830 1.00 52.25 86 PRO A N 1
ATOM 657 C CA . PRO A 1 86 ? 0.801 -8.427 13.731 1.00 52.25 86 PRO A CA 1
ATOM 658 C C . PRO A 1 86 ? 1.359 -9.750 13.189 1.00 52.25 86 PRO A C 1
ATOM 660 O O . PRO A 1 86 ? 1.750 -10.618 13.967 1.00 52.25 86 PRO A O 1
ATOM 663 N N . ARG A 1 87 ? 1.497 -9.903 11.862 1.00 52.38 87 ARG A N 1
ATOM 664 C CA . ARG A 1 87 ? 2.172 -11.068 11.261 1.00 52.38 87 ARG A CA 1
ATOM 665 C C . ARG A 1 87 ? 3.689 -11.074 11.461 1.00 52.38 87 ARG A C 1
ATOM 667 O O . ARG A 1 87 ? 4.300 -12.138 11.402 1.00 52.38 87 ARG A O 1
ATOM 674 N N . VAL A 1 88 ? 4.306 -9.924 11.719 1.00 50.41 88 VAL A N 1
ATOM 675 C CA . VAL A 1 88 ? 5.730 -9.816 12.081 1.00 50.41 88 VAL A CA 1
ATOM 676 C C . VAL A 1 88 ? 5.924 -10.193 13.556 1.00 50.41 88 VAL A C 1
ATOM 678 O O . VAL A 1 88 ? 6.875 -10.897 13.902 1.00 50.41 88 VAL A O 1
ATOM 681 N N . ALA A 1 89 ? 4.958 -9.827 14.407 1.00 47.34 89 ALA A N 1
ATOM 682 C CA . ALA A 1 89 ? 4.910 -10.260 15.804 1.00 47.34 89 ALA A CA 1
ATOM 683 C C . ALA A 1 89 ? 4.667 -11.778 15.936 1.00 47.34 89 ALA A C 1
ATOM 685 O O . ALA A 1 89 ? 5.300 -12.427 16.761 1.00 47.34 89 ALA A O 1
ATOM 686 N N . ALA A 1 90 ? 3.823 -12.369 15.082 1.00 46.03 90 ALA A N 1
ATOM 687 C CA . ALA A 1 90 ? 3.519 -13.804 15.118 1.00 46.03 90 ALA A CA 1
ATOM 688 C C . ALA A 1 90 ? 4.663 -14.712 14.617 1.00 46.03 90 ALA A C 1
ATOM 690 O O . ALA A 1 90 ? 4.745 -15.869 15.018 1.00 46.03 90 ALA A O 1
ATOM 691 N N . GLN A 1 91 ? 5.550 -14.210 13.750 1.00 43.12 91 GLN A N 1
ATOM 692 C CA . GLN A 1 91 ? 6.709 -14.970 13.250 1.00 43.12 91 GLN A CA 1
ATOM 693 C C . GLN A 1 91 ? 7.920 -14.886 14.187 1.00 43.12 91 GLN A C 1
ATOM 695 O O . GLN A 1 91 ? 8.762 -15.782 14.195 1.00 43.12 91 GLN A O 1
ATOM 700 N N . THR A 1 92 ? 7.977 -13.857 15.035 1.00 43.44 92 THR A N 1
ATOM 701 C CA . THR A 1 92 ? 8.959 -13.751 16.119 1.00 43.44 92 THR A CA 1
ATOM 702 C C . THR A 1 92 ? 8.388 -14.395 17.382 1.00 43.44 92 THR A C 1
ATOM 704 O O . THR A 1 92 ? 8.144 -13.739 18.390 1.00 43.44 92 THR A O 1
ATOM 707 N N . GLY A 1 93 ? 8.162 -15.710 17.342 1.00 40.25 93 GLY A N 1
ATOM 708 C CA . GLY A 1 93 ? 7.895 -16.525 18.532 1.00 40.25 93 GLY A CA 1
ATOM 709 C C . GLY A 1 93 ? 9.135 -16.635 19.425 1.00 40.25 93 GLY A C 1
ATOM 710 O O . GLY A 1 93 ? 9.641 -17.725 19.668 1.00 40.25 93 GLY A O 1
ATOM 711 N N . GLY A 1 94 ? 9.667 -15.501 19.876 1.00 41.84 94 GLY A N 1
ATOM 712 C CA . GLY A 1 94 ? 10.936 -15.430 20.574 1.00 41.84 94 GLY A CA 1
ATOM 713 C C . GLY A 1 94 ? 11.130 -14.104 21.294 1.00 41.84 94 GLY A C 1
ATOM 714 O O . GLY A 1 94 ? 11.798 -13.218 20.781 1.00 41.84 94 GLY A O 1
ATOM 715 N N . LYS A 1 95 ? 10.643 -14.056 22.542 1.00 40.62 95 LYS A N 1
ATOM 716 C CA . LYS A 1 95 ? 11.271 -13.334 23.665 1.00 40.62 95 LYS A CA 1
ATOM 717 C C . LYS A 1 95 ? 11.384 -11.795 23.538 1.00 40.62 95 LYS A C 1
ATOM 719 O O . LYS A 1 95 ? 12.458 -11.285 23.249 1.00 40.62 95 LYS A O 1
ATOM 724 N N . HIS A 1 96 ? 10.364 -11.047 23.967 1.00 41.75 96 HIS A N 1
ATOM 725 C CA . HIS A 1 96 ? 10.261 -10.476 25.333 1.00 41.75 96 HIS A CA 1
ATOM 726 C C . HIS A 1 96 ? 9.127 -9.431 25.463 1.00 41.75 96 HIS A C 1
ATOM 728 O O . HIS A 1 96 ? 8.709 -8.864 24.455 1.00 41.75 96 HIS A O 1
ATOM 734 N N . PRO A 1 97 ? 8.625 -9.208 26.699 1.00 58.81 97 PRO A N 1
ATOM 735 C CA . PRO A 1 97 ? 7.496 -8.337 27.029 1.00 58.81 97 PRO A CA 1
ATOM 736 C C . PRO A 1 97 ? 7.919 -6.930 27.514 1.00 58.81 97 PRO A C 1
ATOM 738 O O . PRO A 1 97 ? 9.105 -6.680 27.719 1.00 58.81 97 PRO A O 1
ATOM 741 N N . ALA A 1 98 ? 6.893 -6.121 27.831 1.00 38.19 98 ALA A N 1
ATOM 742 C CA . ALA A 1 98 ? 6.881 -4.903 28.667 1.00 38.19 98 ALA A CA 1
ATOM 743 C C . ALA A 1 98 ? 7.496 -3.634 28.027 1.00 38.19 98 ALA A C 1
ATOM 745 O O . ALA A 1 98 ? 8.425 -3.725 27.236 1.00 38.19 98 ALA A O 1
ATOM 746 N N . ALA A 1 99 ? 7.020 -2.416 28.293 1.00 36.94 99 ALA A N 1
ATOM 747 C CA . ALA A 1 99 ? 6.152 -1.891 29.349 1.00 36.94 99 ALA A CA 1
ATOM 748 C C . ALA A 1 99 ? 5.383 -0.662 28.833 1.00 36.94 99 ALA A C 1
ATOM 750 O O . ALA A 1 99 ? 5.876 -0.036 27.866 1.00 36.94 99 ALA A O 1
#